Protein AF-A0A1J3FHR0-F1 (afdb_monomer)

Mean predicted aligned error: 9.52 Å

Structure (mmCIF, N/CA/C/O backbone):
data_AF-A0A1J3FHR0-F1
#
_entry.id   AF-A0A1J3FHR0-F1
#
loop_
_atom_site.group_PDB
_atom_site.id
_atom_site.type_symbol
_atom_site.label_atom_id
_atom_site.label_alt_id
_atom_site.label_comp_id
_atom_site.label_asym_id
_atom_site.label_entity_id
_atom_site.label_seq_id
_atom_site.pdbx_PDB_ins_code
_atom_site.Cartn_x
_atom_site.Cartn_y
_atom_site.Cartn_z
_atom_site.occupancy
_atom_site.B_iso_or_equiv
_atom_site.auth_seq_id
_atom_site.auth_comp_id
_atom_site.auth_asym_id
_ato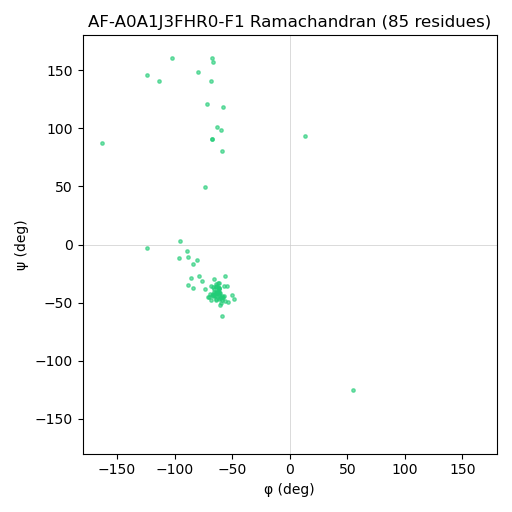m_site.auth_atom_id
_atom_site.pdbx_PDB_model_num
ATOM 1 N N . ARG A 1 1 ? 7.036 -12.712 -28.097 1.00 71.06 1 ARG A N 1
ATOM 2 C CA . ARG A 1 1 ? 5.898 -11.958 -28.687 1.00 71.06 1 ARG A CA 1
ATOM 3 C C . ARG A 1 1 ? 5.053 -11.262 -27.617 1.00 71.06 1 ARG A C 1
ATOM 5 O O . ARG A 1 1 ? 4.988 -10.045 -27.664 1.00 71.06 1 ARG A O 1
ATOM 12 N N . CYS A 1 2 ? 4.487 -11.975 -26.633 1.00 91.88 2 CYS A N 1
ATOM 13 C CA . CYS A 1 2 ? 3.674 -11.356 -25.570 1.00 91.88 2 CYS A CA 1
ATOM 14 C C . CYS A 1 2 ? 4.459 -10.349 -24.715 1.00 91.88 2 CYS A C 1
ATOM 16 O O . CYS A 1 2 ? 3.981 -9.244 -24.498 1.00 91.88 2 CYS A O 1
ATOM 18 N N . ASN A 1 3 ? 5.692 -10.691 -24.323 1.00 92.88 3 ASN A N 1
ATOM 19 C CA . ASN A 1 3 ? 6.544 -9.818 -23.509 1.00 92.88 3 ASN A CA 1
ATOM 20 C C . ASN A 1 3 ? 6.720 -8.411 -24.114 1.00 92.88 3 ASN A C 1
ATOM 22 O O . ASN A 1 3 ? 6.465 -7.409 -23.458 1.00 92.88 3 ASN A O 1
ATOM 26 N N . SER A 1 4 ? 7.068 -8.326 -25.402 1.00 92.12 4 SER A N 1
ATOM 27 C CA . SER A 1 4 ? 7.242 -7.047 -26.101 1.00 92.12 4 SER A CA 1
ATOM 28 C C . SER A 1 4 ? 5.957 -6.213 -26.133 1.00 92.12 4 SER A C 1
ATOM 30 O O . SER A 1 4 ? 6.022 -4.999 -25.985 1.00 92.12 4 SER A O 1
ATOM 32 N N . MET A 1 5 ? 4.796 -6.859 -26.281 1.00 94.88 5 MET A N 1
ATOM 33 C CA . MET A 1 5 ? 3.492 -6.189 -26.281 1.00 94.88 5 MET A CA 1
ATOM 34 C C . MET A 1 5 ? 3.141 -5.631 -24.896 1.00 94.88 5 MET A C 1
ATOM 36 O O . MET A 1 5 ? 2.807 -4.455 -24.779 1.00 94.88 5 MET A O 1
ATOM 40 N N . VAL A 1 6 ? 3.291 -6.441 -23.843 1.00 95.06 6 VAL A N 1
ATOM 41 C CA . VAL A 1 6 ? 3.038 -6.019 -22.454 1.00 95.06 6 VAL A CA 1
ATOM 42 C C . VAL A 1 6 ? 4.005 -4.911 -22.040 1.00 95.06 6 VAL A C 1
ATOM 44 O O . VAL A 1 6 ? 3.590 -3.920 -21.445 1.00 95.06 6 VAL A O 1
ATOM 47 N N . LYS A 1 7 ? 5.280 -5.016 -22.428 1.00 94.44 7 LYS A N 1
ATOM 48 C CA . LYS A 1 7 ? 6.272 -3.958 -22.222 1.00 94.44 7 LYS A CA 1
ATOM 49 C C . LYS A 1 7 ? 5.844 -2.651 -22.887 1.00 94.44 7 LYS A C 1
ATOM 51 O O . LYS A 1 7 ? 5.924 -1.602 -22.256 1.00 94.44 7 LYS A O 1
ATOM 56 N N . SER A 1 8 ? 5.367 -2.691 -24.133 1.00 93.94 8 SER A N 1
ATOM 57 C CA . SER A 1 8 ? 4.842 -1.496 -24.799 1.00 93.94 8 SER A CA 1
ATOM 58 C C . SER A 1 8 ? 3.649 -0.902 -24.052 1.00 93.94 8 SER A C 1
ATOM 60 O O . SER A 1 8 ? 3.600 0.315 -23.906 1.00 93.94 8 SER A O 1
ATOM 62 N N . TRP A 1 9 ? 2.718 -1.709 -23.542 1.00 95.69 9 TRP A N 1
ATOM 63 C CA . TRP A 1 9 ? 1.612 -1.193 -22.728 1.00 95.69 9 TRP A CA 1
ATOM 64 C C . TRP A 1 9 ? 2.117 -0.500 -21.463 1.00 95.69 9 TRP A C 1
ATOM 66 O O . TRP A 1 9 ? 1.820 0.673 -21.267 1.00 95.69 9 TRP A O 1
ATOM 76 N N . LEU A 1 10 ? 2.973 -1.163 -20.681 1.00 94.81 10 LEU A N 1
ATOM 77 C CA . LEU A 1 10 ? 3.550 -0.597 -19.457 1.00 94.81 10 LEU A CA 1
ATOM 78 C C . LEU A 1 10 ? 4.292 0.720 -19.720 1.00 94.81 10 LEU A C 1
ATOM 80 O O . LEU A 1 10 ? 4.099 1.693 -18.998 1.00 94.81 10 LEU A O 1
ATOM 84 N N . LEU A 1 11 ? 5.093 0.782 -20.786 1.00 94.44 11 LEU A N 1
ATOM 85 C CA . LEU A 1 11 ? 5.815 1.995 -21.170 1.00 94.44 11 LEU A CA 1
ATOM 86 C C . LEU A 1 11 ? 4.879 3.149 -21.557 1.00 94.44 11 LEU A C 1
ATOM 88 O O . LEU A 1 11 ? 5.187 4.300 -21.261 1.00 94.44 11 LEU A O 1
ATOM 92 N N . ASN A 1 12 ? 3.748 2.861 -22.202 1.00 95.06 12 ASN A N 1
ATOM 93 C CA . ASN A 1 12 ? 2.787 3.888 -22.614 1.00 95.06 12 ASN A CA 1
ATOM 94 C C . ASN A 1 12 ? 1.798 4.283 -21.505 1.00 95.06 12 ASN A C 1
ATOM 96 O O . ASN A 1 12 ? 1.161 5.328 -21.610 1.00 95.06 12 ASN A O 1
ATOM 100 N N . SER A 1 13 ? 1.666 3.480 -20.449 1.00 94.62 13 SER A N 1
ATOM 101 C CA . SER A 1 13 ? 0.754 3.742 -19.330 1.00 94.62 13 SER A CA 1
ATOM 102 C C . SER A 1 13 ? 1.359 4.597 -18.213 1.00 94.62 13 SER A C 1
ATOM 104 O O . SER A 1 13 ? 0.629 5.040 -17.330 1.00 94.62 13 SER A O 1
ATOM 106 N N . VAL A 1 14 ? 2.674 4.837 -18.220 1.00 93.69 14 VAL A N 1
ATOM 107 C CA . VAL A 1 14 ? 3.366 5.590 -17.162 1.00 93.69 14 VAL A CA 1
ATOM 108 C C . VAL A 1 14 ? 3.698 7.026 -17.572 1.00 93.69 14 VAL A C 1
ATOM 110 O O . VAL A 1 14 ? 3.781 7.375 -18.749 1.00 93.69 14 VAL A O 1
ATOM 113 N N . SER A 1 15 ? 3.947 7.887 -16.582 1.00 95.00 15 SER A N 1
ATOM 114 C CA . SER A 1 15 ? 4.401 9.257 -16.830 1.00 95.00 15 SER A CA 1
ATOM 115 C C . SER A 1 15 ? 5.808 9.288 -17.446 1.00 95.00 15 SER A C 1
ATOM 117 O O . SER A 1 15 ? 6.621 8.382 -17.251 1.00 95.00 15 SER A O 1
ATOM 119 N N . LYS A 1 16 ? 6.155 10.384 -18.136 1.00 93.25 16 LYS A N 1
ATOM 120 C CA . LYS A 1 16 ? 7.482 10.560 -18.767 1.00 93.25 16 LYS A CA 1
ATOM 121 C C . LYS A 1 16 ? 8.656 10.427 -17.789 1.00 93.25 16 LYS A C 1
ATOM 123 O O . LYS A 1 16 ? 9.759 10.087 -18.213 1.00 93.25 16 LYS A O 1
ATOM 128 N N . GLN A 1 17 ? 8.439 10.730 -16.508 1.00 90.50 17 GLN A N 1
ATOM 129 C CA . GLN A 1 17 ? 9.470 10.603 -15.478 1.00 90.50 17 GLN A CA 1
ATOM 130 C C . GLN A 1 17 ? 9.775 9.127 -15.185 1.00 90.50 17 GLN A C 1
ATOM 132 O O . GLN A 1 17 ? 10.939 8.738 -15.181 1.00 90.50 17 GLN A O 1
ATOM 137 N N . ILE A 1 18 ? 8.733 8.304 -15.041 1.00 92.44 18 ILE A N 1
ATOM 138 C CA . ILE A 1 18 ? 8.837 6.864 -14.768 1.00 92.44 18 ILE A CA 1
ATOM 139 C C . ILE A 1 18 ? 9.284 6.10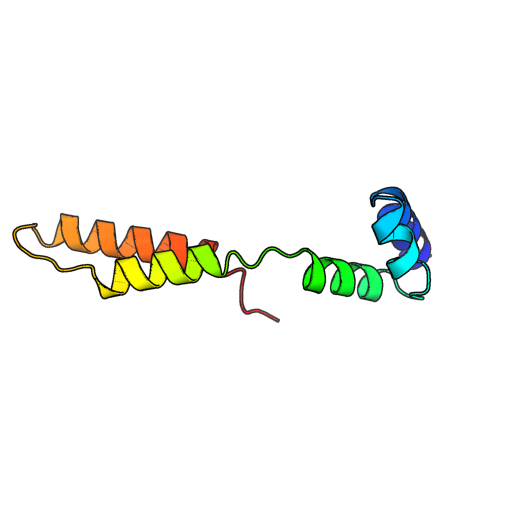4 -16.023 1.00 92.44 18 ILE A C 1
ATOM 141 O O . ILE A 1 18 ? 10.130 5.220 -15.948 1.00 92.44 18 ILE A O 1
ATOM 145 N N . TYR A 1 19 ? 8.802 6.501 -17.205 1.00 94.62 19 TYR A N 1
ATOM 146 C CA . TYR A 1 19 ? 9.190 5.910 -18.490 1.00 94.62 19 TYR A CA 1
ATOM 147 C C . TYR A 1 19 ? 10.711 5.775 -18.640 1.00 94.62 19 TYR A C 1
ATOM 149 O O . TYR A 1 19 ? 11.220 4.718 -19.010 1.00 94.62 19 TYR A O 1
ATOM 157 N N . LYS A 1 20 ? 11.457 6.840 -18.314 1.00 92.38 20 LYS A N 1
ATOM 158 C CA . LYS A 1 20 ? 12.920 6.860 -18.450 1.00 92.38 20 LYS A CA 1
ATOM 159 C C . LYS A 1 20 ? 13.613 5.845 -17.542 1.00 92.38 20 LYS A C 1
ATOM 161 O O . LYS A 1 20 ? 14.645 5.313 -17.947 1.00 92.38 20 LYS A O 1
ATOM 166 N N . SER A 1 21 ? 13.076 5.578 -16.348 1.00 92.38 21 SER A N 1
ATOM 167 C CA . SER A 1 21 ? 13.672 4.610 -15.424 1.00 92.38 21 SER A CA 1
ATOM 168 C C . SER A 1 21 ? 13.403 3.168 -15.841 1.00 92.38 21 SER A C 1
ATOM 170 O O . SER A 1 21 ? 14.262 2.321 -15.619 1.00 92.38 21 SER A O 1
ATOM 172 N N . ILE A 1 22 ? 12.260 2.895 -16.482 1.00 92.94 22 ILE A N 1
ATOM 173 C CA . ILE A 1 22 ? 11.859 1.528 -16.850 1.00 92.94 22 ILE A CA 1
ATOM 174 C C . ILE A 1 22 ? 12.210 1.128 -18.299 1.00 92.94 22 ILE A C 1
ATOM 176 O O . ILE A 1 22 ? 12.154 -0.045 -18.657 1.00 92.94 22 ILE A O 1
ATOM 180 N N . LEU A 1 23 ? 12.605 2.083 -19.151 1.00 92.00 23 LEU A N 1
ATOM 181 C CA . LEU A 1 23 ? 12.890 1.853 -20.577 1.00 92.00 23 LEU A CA 1
ATOM 182 C C . LEU A 1 23 ? 13.969 0.785 -20.831 1.00 92.00 23 LEU A C 1
ATOM 184 O O . LEU A 1 23 ? 13.899 0.052 -21.822 1.00 92.00 23 LEU A O 1
ATOM 188 N N . ARG A 1 24 ? 14.977 0.721 -19.951 1.00 87.94 24 ARG A N 1
ATOM 189 C CA . ARG A 1 24 ? 16.171 -0.126 -20.106 1.00 87.94 24 ARG A CA 1
ATOM 190 C C . ARG A 1 24 ? 15.964 -1.591 -19.721 1.00 87.94 24 ARG A C 1
ATOM 192 O O . ARG A 1 24 ? 16.815 -2.403 -20.065 1.00 87.94 24 ARG A O 1
ATOM 199 N N . PHE A 1 25 ? 14.872 -1.934 -19.042 1.00 91.94 25 PHE A N 1
ATOM 200 C CA . PHE A 1 25 ? 14.585 -3.326 -18.690 1.00 91.94 25 PHE A CA 1
ATOM 201 C C . PHE A 1 25 ? 14.257 -4.138 -19.934 1.00 91.94 25 PHE A C 1
ATOM 203 O O . PHE A 1 25 ? 13.581 -3.645 -20.837 1.00 91.94 25 PHE A O 1
ATOM 210 N N . ASN A 1 26 ? 14.721 -5.381 -20.001 1.00 89.12 26 ASN A N 1
ATOM 211 C CA . ASN A 1 26 ? 14.494 -6.230 -21.169 1.00 89.12 26 ASN A CA 1
ATOM 212 C C . ASN A 1 26 ? 13.156 -6.962 -21.080 1.00 89.12 26 ASN A C 1
ATOM 214 O O . ASN A 1 26 ? 12.523 -7.201 -22.113 1.00 89.12 26 ASN A O 1
ATOM 218 N N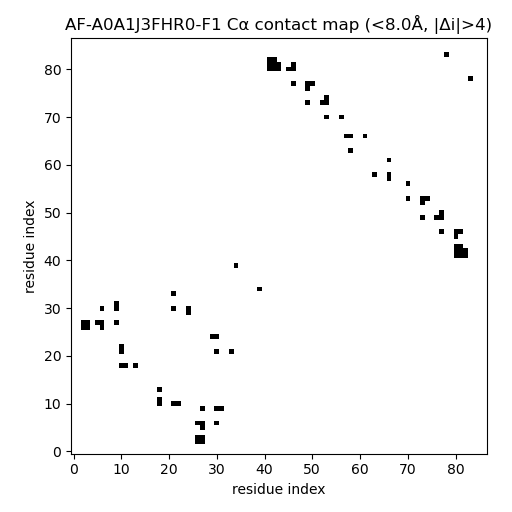 . ASP A 1 27 ? 12.700 -7.243 -19.861 1.00 93.50 27 ASP A N 1
ATOM 219 C CA . ASP A 1 27 ? 11.491 -8.008 -19.615 1.00 93.50 27 ASP A CA 1
ATOM 220 C C . ASP A 1 27 ? 10.375 -7.181 -18.959 1.00 93.50 27 ASP A C 1
ATOM 222 O O . ASP A 1 27 ? 10.607 -6.341 -18.088 1.00 93.50 27 ASP A O 1
ATOM 226 N N . ALA A 1 28 ? 9.133 -7.408 -19.389 1.00 93.88 28 ALA A N 1
ATOM 227 C CA . ALA A 1 28 ? 7.960 -6.747 -18.833 1.00 93.88 28 ALA A CA 1
ATOM 228 C C . ALA A 1 28 ? 7.719 -7.142 -17.370 1.00 93.88 28 ALA A C 1
ATOM 230 O O . ALA A 1 28 ? 7.203 -6.328 -16.608 1.00 93.88 28 ALA A O 1
ATOM 231 N N . SER A 1 29 ? 8.110 -8.354 -16.958 1.00 94.06 29 SER A N 1
ATOM 232 C CA . SER A 1 29 ? 8.008 -8.775 -15.559 1.00 94.06 29 SER A CA 1
ATOM 233 C C . SER A 1 29 ? 8.974 -8.006 -14.660 1.00 94.06 29 SER A C 1
ATOM 235 O O . SER A 1 29 ? 8.608 -7.663 -13.540 1.00 94.06 29 SER A O 1
ATOM 237 N N . GLU A 1 30 ? 10.170 -7.666 -15.149 1.00 94.38 30 GLU A N 1
ATOM 238 C CA . GLU A 1 30 ? 11.120 -6.826 -14.414 1.00 94.38 30 GLU A CA 1
ATOM 239 C C . GLU A 1 30 ? 10.584 -5.402 -14.255 1.00 94.38 30 GLU A C 1
ATOM 241 O O . GLU A 1 30 ? 10.635 -4.848 -13.160 1.00 94.38 30 GLU A O 1
ATOM 246 N N . ILE A 1 31 ? 9.997 -4.840 -15.320 1.00 94.50 31 ILE A N 1
ATOM 247 C CA . ILE A 1 31 ? 9.322 -3.535 -15.268 1.00 94.50 31 ILE A CA 1
ATOM 248 C C . ILE A 1 31 ? 8.192 -3.563 -14.241 1.00 94.50 31 ILE A C 1
ATOM 250 O O . ILE A 1 31 ? 8.090 -2.662 -13.414 1.00 94.50 31 ILE A O 1
ATOM 254 N N . TRP A 1 32 ? 7.345 -4.593 -14.285 1.00 92.25 32 TRP A N 1
ATOM 255 C CA . TRP A 1 32 ? 6.230 -4.735 -13.356 1.00 92.25 32 TRP A CA 1
ATOM 256 C C . TRP A 1 32 ? 6.707 -4.833 -11.906 1.00 92.25 32 TRP A C 1
ATOM 258 O O . TRP A 1 32 ? 6.187 -4.121 -11.055 1.00 92.25 32 TRP A O 1
ATOM 268 N N . LYS A 1 33 ? 7.732 -5.646 -11.629 1.00 89.94 33 LYS A N 1
ATOM 269 C CA . LYS A 1 33 ? 8.324 -5.774 -10.290 1.00 89.94 33 LYS A CA 1
ATOM 270 C C . LYS A 1 33 ? 8.932 -4.465 -9.796 1.00 89.94 33 LYS A C 1
ATOM 272 O O . LYS A 1 33 ? 8.737 -4.123 -8.641 1.00 89.94 33 LYS A O 1
ATOM 277 N N . ASP A 1 34 ? 9.636 -3.720 -10.647 1.00 90.38 34 ASP A N 1
ATOM 278 C CA . ASP A 1 34 ? 10.210 -2.420 -10.274 1.00 90.38 34 ASP A CA 1
ATOM 279 C C . ASP A 1 34 ? 9.118 -1.390 -9.945 1.00 90.38 34 ASP A C 1
ATOM 281 O O . ASP A 1 34 ? 9.197 -0.699 -8.929 1.00 90.38 34 ASP A O 1
ATOM 285 N N . LEU A 1 35 ? 8.068 -1.324 -10.771 1.00 89.62 35 LEU A N 1
ATOM 286 C CA . LEU A 1 35 ? 6.913 -0.459 -10.526 1.00 89.62 35 LEU A CA 1
ATOM 287 C C . LEU A 1 35 ? 6.173 -0.854 -9.250 1.00 89.62 35 LEU A C 1
ATOM 289 O O . LEU A 1 35 ? 5.804 0.029 -8.477 1.00 89.62 35 LEU A O 1
ATOM 293 N N . LEU A 1 36 ? 6.001 -2.157 -9.021 1.00 85.06 36 LEU A N 1
ATOM 294 C CA . LEU A 1 36 ? 5.449 -2.692 -7.788 1.00 85.06 36 LEU A CA 1
ATOM 295 C C . LEU A 1 36 ? 6.333 -2.245 -6.619 1.00 85.06 36 LEU A C 1
ATOM 297 O O . LEU A 1 36 ? 5.902 -1.434 -5.830 1.00 85.06 36 LEU A O 1
ATOM 301 N N . THR A 1 37 ? 7.610 -2.594 -6.548 1.00 82.31 37 THR A N 1
ATOM 302 C CA . THR A 1 37 ? 8.467 -2.209 -5.410 1.00 82.31 37 THR A CA 1
ATOM 303 C C . THR A 1 37 ? 8.498 -0.699 -5.118 1.00 82.31 37 THR A C 1
ATOM 305 O O . THR A 1 37 ? 8.579 -0.303 -3.958 1.00 82.31 37 THR A O 1
ATOM 308 N N . ARG A 1 38 ? 8.441 0.165 -6.142 1.00 84.44 38 ARG A N 1
ATOM 309 C CA . ARG A 1 38 ? 8.533 1.629 -5.969 1.00 84.44 38 ARG A CA 1
ATOM 310 C C . ARG A 1 38 ? 7.215 2.312 -5.627 1.00 84.44 38 ARG A C 1
ATOM 312 O O . ARG A 1 38 ? 7.225 3.319 -4.924 1.00 84.44 38 ARG A O 1
ATOM 319 N N . PHE A 1 39 ? 6.117 1.840 -6.210 1.00 79.62 39 PHE A N 1
ATOM 320 C CA . PHE A 1 39 ? 4.819 2.522 -6.181 1.00 79.62 39 PHE A CA 1
ATOM 321 C C . PHE A 1 39 ? 3.700 1.656 -5.616 1.00 79.62 39 PHE A C 1
ATOM 323 O O . PHE A 1 39 ? 2.579 2.138 -5.465 1.00 79.62 39 PHE A O 1
ATOM 330 N N . HIS A 1 40 ? 3.986 0.400 -5.286 1.00 73.81 40 HIS A N 1
ATOM 331 C CA . HIS A 1 40 ? 3.157 -0.375 -4.388 1.00 73.81 40 HIS A CA 1
ATOM 332 C C . HIS A 1 40 ? 3.211 0.326 -3.045 1.00 73.81 40 HIS A C 1
ATOM 334 O O . HIS A 1 40 ? 4.192 0.264 -2.303 1.00 73.81 40 HIS A O 1
ATOM 340 N N . ILE A 1 41 ? 2.147 1.068 -2.781 1.00 61.09 41 ILE A N 1
ATOM 341 C CA . ILE A 1 41 ? 1.891 1.643 -1.481 1.00 61.09 41 ILE A CA 1
ATOM 342 C C . ILE A 1 41 ? 1.611 0.446 -0.575 1.00 61.09 41 ILE A C 1
ATOM 344 O O . ILE A 1 41 ? 0.468 0.025 -0.432 1.00 61.09 41 ILE A O 1
ATOM 348 N N . THR A 1 42 ? 2.650 -0.104 0.056 1.00 62.38 42 THR A N 1
ATOM 349 C CA . THR A 1 42 ? 2.429 -0.674 1.378 1.00 62.38 42 THR A CA 1
ATOM 350 C C . THR A 1 42 ? 1.883 0.487 2.185 1.00 62.38 42 THR A C 1
ATOM 352 O O . THR A 1 42 ? 2.530 1.533 2.314 1.00 62.38 42 THR A O 1
ATOM 355 N N . ASN A 1 43 ? 0.655 0.372 2.682 1.00 72.12 43 ASN A N 1
ATOM 356 C CA . ASN A 1 43 ? 0.107 1.395 3.556 1.00 72.12 43 ASN A CA 1
ATOM 357 C C . ASN A 1 43 ? 0.789 1.284 4.928 1.00 72.12 43 ASN A C 1
ATOM 359 O O . ASN A 1 43 ? 0.118 1.259 5.944 1.00 72.12 43 ASN A O 1
ATOM 363 N N . LEU A 1 44 ? 2.123 1.224 4.979 1.00 74.69 44 LEU A N 1
ATOM 364 C CA . LEU A 1 44 ? 2.934 1.018 6.173 1.00 74.69 44 LEU A CA 1
ATOM 365 C C . LEU A 1 44 ? 2.533 1.974 7.307 1.00 74.69 44 LEU A C 1
ATOM 367 O O . LEU A 1 44 ? 2.344 1.506 8.429 1.00 74.69 44 LEU A O 1
ATOM 371 N N . PRO A 1 45 ? 2.292 3.281 7.048 1.00 80.88 45 PRO A N 1
ATOM 372 C CA . PRO A 1 45 ? 1.758 4.178 8.070 1.00 80.88 45 PRO A CA 1
ATOM 373 C C . PRO A 1 45 ? 0.367 3.765 8.579 1.00 80.88 45 PRO A C 1
ATOM 375 O O . PRO A 1 45 ? 0.094 3.873 9.773 1.00 80.88 45 PRO A O 1
ATOM 378 N N . ARG A 1 46 ? -0.512 3.266 7.700 1.00 84.44 46 ARG A N 1
ATOM 379 C CA . ARG A 1 46 ? -1.845 2.760 8.061 1.00 84.44 46 ARG A CA 1
ATOM 380 C C . ARG A 1 46 ? -1.755 1.441 8.821 1.00 84.44 46 ARG A C 1
ATOM 382 O O . ARG A 1 46 ? -2.421 1.321 9.839 1.00 84.44 46 ARG A O 1
ATOM 389 N N . SER A 1 47 ? -0.935 0.489 8.381 1.00 86.88 47 SER A N 1
ATOM 390 C CA . SER A 1 47 ? -0.718 -0.792 9.061 1.00 86.88 47 SER A CA 1
ATOM 391 C C . SER A 1 47 ? -0.135 -0.570 10.455 1.00 86.88 47 SER A C 1
ATOM 393 O O . SER A 1 47 ? -0.604 -1.160 11.427 1.00 86.88 47 SER A O 1
ATOM 395 N N . TYR A 1 48 ? 0.808 0.367 10.592 1.00 87.12 48 TYR A N 1
ATOM 396 C CA . TYR A 1 48 ? 1.317 0.801 11.892 1.00 87.12 48 TYR A CA 1
ATOM 397 C C . TYR A 1 48 ? 0.214 1.421 12.766 1.00 87.12 48 TYR A C 1
ATOM 399 O O . TYR A 1 48 ? 0.055 1.048 13.928 1.00 87.12 48 TYR A O 1
ATOM 407 N N . GLN A 1 49 ? -0.602 2.321 12.208 1.00 90.75 49 GLN A N 1
ATOM 408 C CA . GLN A 1 49 ? -1.726 2.935 12.922 1.00 90.75 49 GLN A CA 1
ATOM 409 C C . GLN A 1 49 ? -2.775 1.901 13.370 1.00 90.75 49 GLN A C 1
ATOM 411 O O . GLN A 1 49 ? -3.311 2.001 14.473 1.00 90.75 49 GLN A O 1
ATOM 416 N N . LEU A 1 50 ? -3.098 0.925 12.521 1.00 93.50 50 LEU A N 1
ATOM 417 C CA . LEU A 1 50 ? -4.029 -0.164 12.823 1.00 93.50 50 LEU A CA 1
ATOM 418 C C . LEU A 1 50 ? -3.463 -1.080 13.908 1.00 93.50 50 LEU A C 1
ATOM 420 O O . LEU A 1 50 ? -4.152 -1.362 14.886 1.00 93.50 50 LEU A O 1
ATOM 424 N N . SER A 1 51 ? -2.180 -1.431 13.810 1.00 93.56 51 SER A N 1
ATOM 425 C CA . SER A 1 51 ? -1.468 -2.182 14.847 1.00 93.56 51 SER A CA 1
ATOM 426 C C . SER A 1 51 ? -1.549 -1.460 16.191 1.00 93.56 51 SER A C 1
ATOM 428 O O . SER A 1 51 ? -1.941 -2.051 17.193 1.00 93.56 51 SER A O 1
ATOM 430 N N . GLN A 1 52 ? -1.264 -0.157 16.227 1.00 95.88 52 GLN A N 1
ATOM 431 C CA . GLN A 1 52 ? -1.348 0.641 17.450 1.00 95.88 52 GLN A CA 1
ATOM 432 C C . GLN A 1 52 ? -2.777 0.689 18.026 1.00 95.88 52 GLN A C 1
ATOM 434 O O . GLN A 1 52 ? -2.956 0.655 19.246 1.00 95.88 52 GLN A O 1
ATOM 439 N N . GL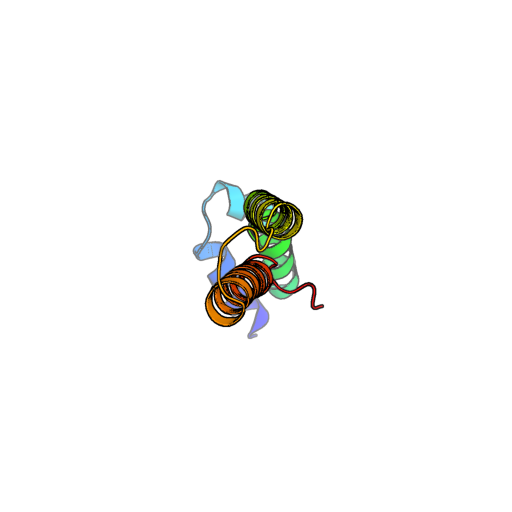N A 1 53 ? -3.806 0.738 17.176 1.00 96.31 53 GLN A N 1
ATOM 440 C CA . GLN A 1 53 ? -5.201 0.671 17.624 1.00 96.31 53 GLN A CA 1
ATOM 441 C C . GLN A 1 53 ? -5.535 -0.683 18.250 1.00 96.31 53 GLN A C 1
ATOM 443 O O . GLN A 1 53 ? -6.189 -0.709 19.286 1.00 96.31 53 GLN A O 1
ATOM 448 N N . ILE A 1 54 ? -5.049 -1.786 17.675 1.00 96.25 54 ILE A N 1
ATOM 449 C CA . ILE A 1 54 ? -5.217 -3.132 18.242 1.00 96.25 54 ILE A CA 1
ATOM 450 C C . ILE A 1 54 ? -4.500 -3.234 19.594 1.00 96.25 54 ILE A C 1
ATOM 452 O O . ILE A 1 54 ? -5.110 -3.650 20.573 1.00 96.25 54 ILE A O 1
ATOM 456 N N . TRP A 1 55 ? -3.241 -2.790 19.679 1.00 96.12 55 TRP A N 1
ATOM 457 C CA . TRP A 1 55 ? -2.451 -2.818 20.919 1.00 96.12 55 TRP A CA 1
ATOM 458 C C . TRP A 1 55 ? -3.052 -1.978 22.048 1.00 96.12 55 TRP A C 1
ATOM 460 O O . TRP A 1 55 ? -2.913 -2.325 23.218 1.00 96.12 55 TRP A O 1
ATOM 470 N N . SER A 1 56 ? -3.704 -0.866 21.708 1.00 96.62 56 SER A N 1
ATOM 471 C CA . SER A 1 56 ? -4.361 0.010 22.684 1.00 96.62 56 SER A CA 1
ATOM 472 C C . SER A 1 56 ? -5.817 -0.370 22.970 1.00 96.62 56 SER A C 1
ATOM 474 O O . SER A 1 56 ? -6.431 0.221 23.862 1.00 96.62 56 SER A O 1
ATOM 476 N N . LEU A 1 57 ? -6.385 -1.348 22.254 1.00 96.19 57 LEU A N 1
ATOM 477 C CA . LEU A 1 57 ? -7.763 -1.776 22.455 1.00 96.19 57 LEU A CA 1
ATOM 478 C C . LEU A 1 57 ? -7.890 -2.548 23.773 1.00 96.19 57 LEU A C 1
ATOM 480 O O . LEU A 1 57 ? -7.288 -3.599 23.971 1.00 96.19 57 LEU A O 1
ATOM 484 N N . GLN A 1 58 ? -8.734 -2.040 24.667 1.00 95.31 58 GLN A N 1
ATOM 485 C CA . GLN A 1 58 ? -9.100 -2.697 25.919 1.00 95.31 58 GLN A CA 1
ATOM 486 C C . GLN A 1 58 ? -10.618 -2.857 25.986 1.00 95.31 58 GLN A C 1
ATOM 488 O O . GLN A 1 58 ? -11.357 -1.989 25.520 1.00 95.31 58 GLN A O 1
ATOM 493 N N . GLN A 1 59 ? -11.089 -3.951 26.587 1.00 93.38 59 GLN A N 1
ATOM 494 C CA . GLN A 1 59 ? -12.524 -4.213 26.732 1.00 93.38 59 GLN A CA 1
ATOM 495 C C . GLN A 1 59 ? -13.229 -3.139 27.579 1.00 93.38 59 GLN A C 1
ATOM 497 O O . GLN A 1 59 ? -14.331 -2.701 27.244 1.00 93.38 59 GLN A O 1
ATOM 502 N N . GLY A 1 60 ? -12.593 -2.675 28.658 1.00 93.44 60 GLY A N 1
ATOM 503 C CA . GLY A 1 60 ? -13.163 -1.660 29.543 1.00 93.44 60 GLY A CA 1
ATOM 504 C C . GLY A 1 60 ? -14.543 -2.068 30.068 1.00 93.44 60 GLY A C 1
ATOM 505 O O . GLY A 1 60 ? -14.700 -3.140 30.644 1.0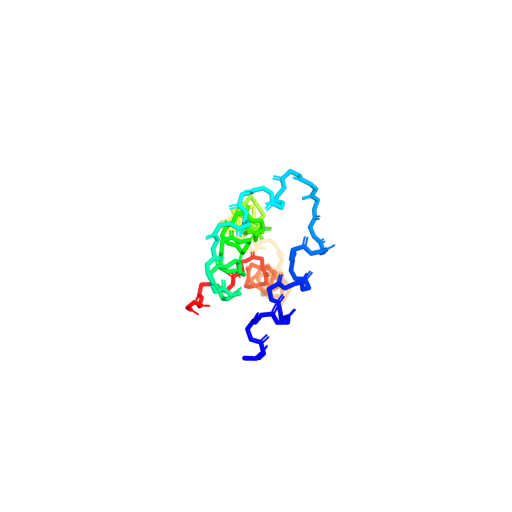0 93.44 60 GLY A O 1
ATOM 506 N N . SER A 1 61 ? -15.540 -1.208 29.853 1.00 93.44 61 SER A N 1
ATOM 507 C CA . SER A 1 61 ? -16.941 -1.425 30.237 1.00 93.44 61 SER A CA 1
ATOM 508 C C . SER A 1 61 ? -17.822 -2.003 29.120 1.00 93.44 61 SER A C 1
ATOM 510 O O . SER A 1 61 ? -19.030 -2.133 29.315 1.00 93.44 61 SER A O 1
ATOM 512 N N . THR A 1 62 ? -17.259 -2.320 27.947 1.00 93.19 62 THR A N 1
ATOM 513 C CA . THR A 1 62 ? -18.032 -2.898 26.835 1.00 93.19 62 THR A CA 1
ATOM 514 C C . THR A 1 62 ? -18.274 -4.393 27.025 1.00 93.19 62 THR A C 1
ATOM 516 O O . THR A 1 62 ? -17.465 -5.109 27.626 1.00 93.19 62 THR A O 1
ATOM 519 N N . ASP A 1 63 ? -19.410 -4.877 26.519 1.00 96.25 63 ASP A N 1
ATOM 520 C CA . ASP A 1 63 ? -19.703 -6.304 26.511 1.00 96.25 63 ASP A CA 1
ATOM 521 C C . ASP A 1 63 ? -18.763 -7.058 25.556 1.00 96.25 63 ASP A C 1
ATOM 523 O O . ASP A 1 63 ? -18.140 -6.490 24.652 1.00 96.25 63 ASP A O 1
ATOM 527 N N . LEU A 1 64 ? -18.674 -8.369 25.768 1.00 95.81 64 LEU A N 1
ATOM 528 C CA . LEU A 1 64 ? -17.736 -9.222 25.053 1.00 95.81 64 LEU A CA 1
ATOM 529 C C . LEU A 1 64 ? -17.984 -9.243 23.538 1.00 95.81 64 LEU A C 1
ATOM 531 O O . LEU A 1 64 ? -17.021 -9.255 22.771 1.00 95.81 64 LEU A O 1
ATOM 535 N N . ALA A 1 65 ? -19.247 -9.241 23.099 1.00 96.69 65 ALA A N 1
ATOM 536 C CA . ALA A 1 65 ? -19.578 -9.322 21.681 1.00 96.69 65 ALA A CA 1
ATOM 537 C C . ALA A 1 65 ? -19.177 -8.031 20.958 1.00 96.69 65 ALA A C 1
ATOM 539 O O . ALA A 1 65 ? -18.560 -8.086 19.891 1.00 96.69 65 ALA A O 1
ATOM 540 N N . THR A 1 66 ? -19.446 -6.876 21.567 1.00 96.00 66 THR A N 1
ATOM 541 C CA . THR A 1 66 ? -19.048 -5.570 21.025 1.00 96.00 66 THR A CA 1
ATOM 542 C C . THR A 1 66 ? -17.527 -5.427 20.954 1.00 96.00 66 THR A C 1
ATOM 544 O O . THR A 1 66 ? -16.991 -5.040 19.912 1.00 96.00 66 THR A O 1
ATOM 547 N N . TYR A 1 67 ? -16.812 -5.784 22.027 1.00 97.31 67 TYR A N 1
ATOM 548 C CA . TYR A 1 67 ? -15.348 -5.745 22.046 1.00 97.31 67 TYR A CA 1
ATOM 549 C C . TYR A 1 67 ? -14.740 -6.651 20.971 1.00 97.31 67 TYR A C 1
ATOM 551 O O . TYR A 1 67 ? -13.901 -6.206 20.185 1.00 97.31 67 TYR A O 1
ATOM 559 N N . TYR A 1 68 ? -15.188 -7.908 20.906 1.00 96.50 68 TYR A N 1
ATOM 560 C CA . TYR A 1 68 ? -14.655 -8.878 19.956 1.00 96.50 68 TYR A CA 1
ATOM 561 C C . TYR A 1 68 ? -14.931 -8.471 18.507 1.00 96.50 68 TYR A C 1
ATOM 563 O O . TYR A 1 68 ? -14.040 -8.563 17.668 1.00 96.50 68 TYR A O 1
ATOM 571 N N . THR A 1 69 ? -16.129 -7.953 18.219 1.00 97.38 69 THR A N 1
ATOM 572 C CA . THR A 1 69 ? -16.469 -7.445 16.883 1.00 97.38 69 THR A CA 1
ATOM 573 C C . THR A 1 69 ? -15.513 -6.327 16.475 1.00 97.38 69 THR A C 1
ATOM 575 O O . THR A 1 69 ? -14.952 -6.368 15.385 1.00 97.38 69 THR A O 1
ATOM 578 N N . LYS A 1 70 ? -15.243 -5.371 17.375 1.00 96.31 70 LYS A N 1
ATOM 579 C CA . LYS A 1 70 ? -14.319 -4.262 17.109 1.00 96.31 70 LYS A CA 1
ATOM 580 C C . LYS A 1 70 ? -12.880 -4.734 16.895 1.00 96.31 70 LYS A C 1
ATOM 582 O O . LYS A 1 70 ? -12.210 -4.253 15.984 1.00 96.31 70 LYS A O 1
ATOM 587 N N . LEU A 1 71 ? -12.415 -5.684 17.706 1.00 96.69 71 LEU A N 1
ATOM 588 C CA . LEU A 1 71 ? -11.106 -6.311 17.527 1.00 96.69 71 LEU A CA 1
ATOM 589 C C . LEU A 1 71 ? -11.010 -7.015 16.167 1.00 96.69 71 LEU A C 1
ATOM 591 O O . LEU A 1 71 ? -10.018 -6.844 15.463 1.00 96.69 71 LEU A O 1
ATOM 595 N N . LYS A 1 72 ? -12.043 -7.775 15.785 1.00 96.31 72 LYS A N 1
ATOM 596 C CA . LYS A 1 72 ? -12.084 -8.508 14.517 1.00 96.31 72 LYS A CA 1
ATOM 597 C C . LYS A 1 72 ? -12.075 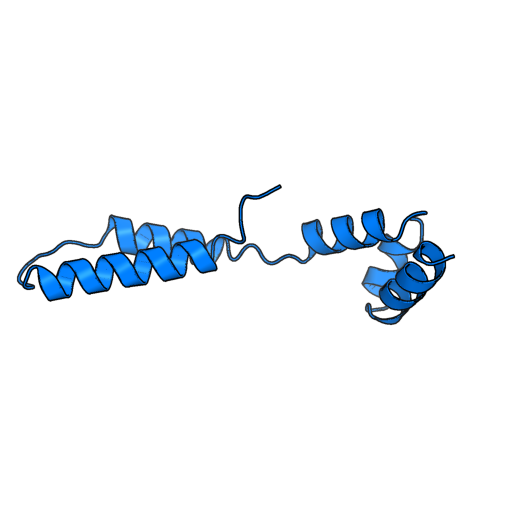-7.564 13.316 1.00 96.31 72 LYS A C 1
ATOM 599 O O . LYS A 1 72 ? -11.282 -7.774 12.409 1.00 96.31 72 LYS A O 1
ATOM 604 N N . THR A 1 73 ? -12.858 -6.486 13.350 1.00 96.44 73 THR A N 1
ATOM 605 C CA . THR A 1 73 ? -12.847 -5.460 12.296 1.00 96.44 73 THR A CA 1
ATOM 606 C C . THR A 1 73 ? -11.467 -4.825 12.122 1.00 96.44 73 THR A C 1
ATOM 608 O O . THR A 1 73 ? -11.001 -4.6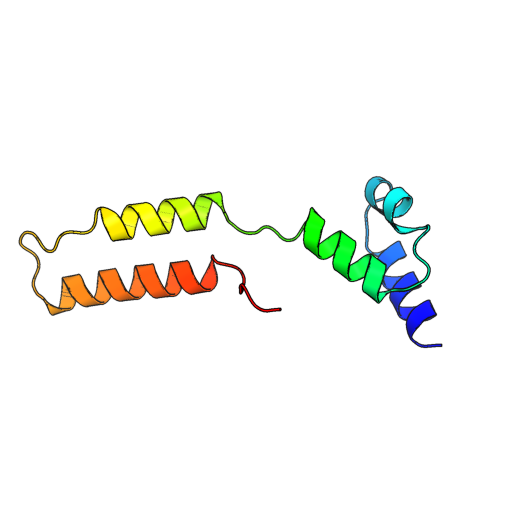97 10.996 1.00 96.44 73 THR A O 1
ATOM 611 N N . LEU A 1 74 ? -10.780 -4.472 13.217 1.00 95.69 74 LEU A N 1
ATOM 612 C CA . LEU A 1 74 ? -9.424 -3.913 13.137 1.00 95.69 74 LEU A CA 1
ATOM 613 C C . LEU A 1 74 ? -8.412 -4.909 12.557 1.00 95.69 74 LEU A C 1
ATOM 615 O O . LEU A 1 74 ? -7.523 -4.503 11.813 1.00 95.69 74 LEU A O 1
ATOM 619 N N . TRP A 1 75 ? -8.552 -6.196 12.880 1.00 94.44 75 TRP A N 1
ATOM 620 C CA . TRP A 1 75 ? -7.735 -7.260 12.295 1.00 94.44 75 TRP A CA 1
ATOM 621 C C . TRP A 1 75 ? -7.988 -7.436 10.798 1.00 94.44 75 TRP A C 1
ATOM 623 O O . TRP A 1 75 ? -7.027 -7.545 10.046 1.00 94.44 75 TRP A O 1
ATOM 633 N N . ASP A 1 76 ? -9.247 -7.416 10.360 1.00 92.38 76 ASP A N 1
ATOM 634 C CA . ASP A 1 76 ? -9.600 -7.538 8.940 1.00 92.38 76 ASP A CA 1
ATOM 635 C C . ASP A 1 76 ? -9.117 -6.311 8.137 1.00 92.38 76 ASP A C 1
ATOM 637 O O . ASP A 1 76 ? -8.645 -6.443 7.009 1.00 92.38 76 ASP A O 1
ATOM 641 N N . GLU A 1 77 ? -9.167 -5.109 8.727 1.00 90.12 77 GLU A N 1
ATOM 642 C CA . GLU A 1 77 ? -8.566 -3.908 8.132 1.00 90.12 77 GLU A CA 1
ATOM 643 C C . GLU A 1 77 ? -7.039 -3.994 8.053 1.00 90.12 77 GLU A C 1
ATOM 645 O O . GLU A 1 77 ? -6.455 -3.513 7.081 1.00 90.12 77 GLU A O 1
ATOM 650 N N . LEU A 1 78 ? -6.385 -4.567 9.069 1.00 89.50 78 LEU A N 1
ATOM 651 C CA . LEU A 1 78 ? -4.935 -4.741 9.080 1.00 89.50 78 LEU A CA 1
ATOM 652 C C . LEU A 1 78 ? -4.497 -5.755 8.022 1.00 89.50 78 LEU A C 1
ATOM 654 O O . LEU A 1 78 ? -3.566 -5.453 7.291 1.00 89.50 78 LEU A O 1
ATOM 658 N N . ASP A 1 79 ? -5.199 -6.881 7.889 1.00 85.81 79 ASP A N 1
ATOM 659 C CA . ASP A 1 79 ? -4.948 -7.911 6.867 1.00 85.81 79 ASP A CA 1
ATOM 660 C C . ASP A 1 79 ? -5.146 -7.373 5.437 1.00 85.81 79 ASP A C 1
ATOM 662 O O . ASP A 1 79 ? -4.435 -7.742 4.510 1.00 85.81 79 ASP A O 1
ATOM 666 N N . GLY A 1 80 ? -6.079 -6.432 5.247 1.00 79.75 80 GLY A N 1
ATOM 667 C CA . GLY A 1 80 ? -6.244 -5.736 3.968 1.00 79.75 80 GLY A CA 1
ATOM 668 C C . GLY A 1 80 ? -5.223 -4.617 3.711 1.00 79.75 80 GLY A C 1
ATOM 669 O O . GLY A 1 80 ? -4.962 -4.275 2.556 1.00 79.75 80 GLY A O 1
ATOM 670 N N . ALA A 1 81 ? -4.680 -3.997 4.765 1.00 73.69 81 ALA A N 1
ATOM 671 C CA . ALA A 1 81 ? -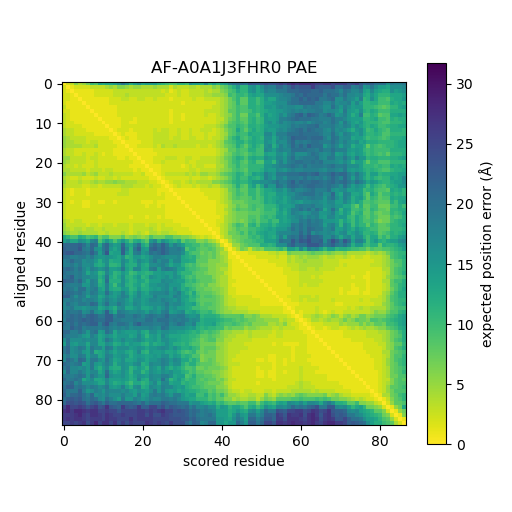3.728 -2.884 4.671 1.00 73.69 81 ALA A CA 1
ATOM 672 C C . ALA A 1 81 ? -2.273 -3.352 4.585 1.00 73.69 81 ALA A C 1
ATOM 674 O O . ALA A 1 81 ? -1.456 -2.715 3.908 1.00 73.69 81 ALA A O 1
ATOM 675 N N . ASP A 1 82 ? -1.959 -4.446 5.272 1.00 65.81 82 ASP A N 1
ATOM 676 C CA . ASP A 1 82 ? -0.767 -5.232 5.044 1.00 65.81 82 ASP A CA 1
ATOM 677 C C . ASP A 1 82 ? -0.947 -5.870 3.675 1.00 65.81 82 ASP A C 1
ATOM 679 O O . ASP A 1 82 ? -1.620 -6.88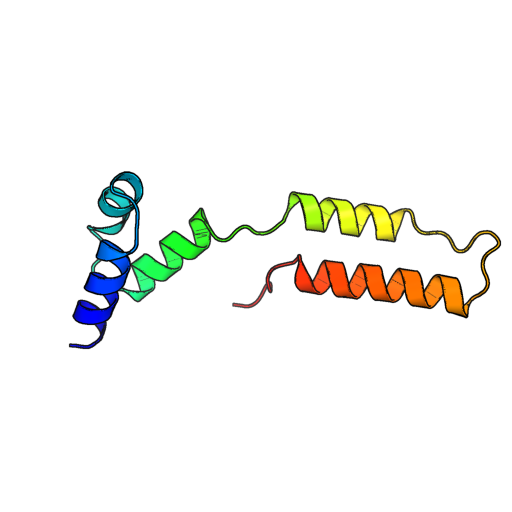0 3.506 1.00 65.81 82 ASP A O 1
ATOM 683 N N . CYS A 1 83 ? -0.477 -5.174 2.640 1.00 55.34 83 CYS A N 1
ATOM 684 C CA . CYS A 1 83 ? -0.481 -5.733 1.304 1.00 55.34 83 CYS A CA 1
ATOM 685 C C . CYS A 1 83 ? 0.352 -7.002 1.362 1.00 55.34 83 CYS A C 1
ATOM 687 O O . CYS A 1 83 ? 1.574 -6.888 1.346 1.00 55.34 83 CYS A O 1
ATOM 689 N N . ALA A 1 84 ? -0.339 -8.138 1.474 1.00 50.84 84 ALA A N 1
ATOM 690 C CA . ALA A 1 84 ? 0.141 -9.495 1.335 1.00 50.84 84 ALA A CA 1
ATOM 691 C C . ALA A 1 84 ? 1.672 -9.561 1.337 1.00 50.84 84 ALA A C 1
ATOM 693 O O . ALA A 1 84 ? 2.314 -9.434 0.289 1.00 50.84 84 ALA A O 1
ATOM 694 N N . GLU A 1 85 ? 2.263 -9.784 2.512 1.00 50.16 85 GLU A N 1
ATOM 695 C CA . GLU A 1 85 ? 3.520 -10.520 2.571 1.00 50.16 85 GLU A CA 1
ATOM 696 C C . GLU A 1 85 ? 3.262 -11.899 1.938 1.00 50.16 85 GLU A C 1
ATOM 698 O O . GLU A 1 85 ? 2.919 -12.880 2.589 1.00 50.16 85 GLU A O 1
ATOM 703 N N . THR A 1 86 ? 3.276 -11.957 0.612 1.00 39.94 86 THR A N 1
ATOM 704 C CA . THR A 1 86 ? 3.241 -13.172 -0.203 1.00 39.94 86 THR A CA 1
ATOM 705 C C . THR A 1 86 ? 3.711 -12.751 -1.595 1.00 39.94 86 THR A C 1
ATOM 707 O O . THR A 1 86 ? 2.972 -12.145 -2.363 1.00 39.94 86 THR A O 1
ATOM 710 N N . CYS A 1 87 ? 5.028 -12.781 -1.799 1.00 40.00 87 CYS A N 1
ATOM 711 C CA . CYS A 1 87 ? 5.760 -13.883 -2.445 1.00 40.00 87 CYS A CA 1
ATOM 712 C C . CYS A 1 87 ? 5.869 -13.699 -3.964 1.00 40.00 87 CYS A C 1
ATOM 714 O O . CYS A 1 87 ? 4.830 -13.702 -4.655 1.00 40.00 87 CYS A O 1
#

Nearest PDB structures (foldseek):
  5lmf-assembly1_A  TM=5.804E-01  e=6.987E+00  Saccharomyces cerevisiae

Secondary structure (DSSP, 8-state):
-HHHHHHHHHHHHS-HHHHHHHTT-S-HHHHHHHHHHHH----HHHHHHHHHHHHH---TTS-HHHHHHHHHHHHHHHHHHS-----

Radius of gyration: 20.23 Å; Cα contacts (8 Å, |Δi|>4): 47; chains: 1; bounding box: 36×24×59 Å

pLDDT: mean 87.76, std 12.81, range [39.94, 97.38]

Foldseek 3Di:
DVFVVLLVVLLVVDDPVLNVVLVPDPGSVVSVVVCCVPVVPLVVVVLVVLVVCLVPQDCPPPDPVVSVVVNVVSVVVNVVSRPDPDD

Organism: Noccaea caerulescens (NCBI:txid107243)

InterPro domains:
  IPR005162 Retrotransposon-derived protein PEG10, N-terminal capsid-like domain [PF03732] (7-79)

Solvent-accessible surface area (backbone atoms only — not comparable to full-atom values): 5139 Å² total; per-residue (Å²): 114,67,53,64,52,53,33,51,50,57,54,70,73,46,55,78,75,55,32,68,74,49,65,80,54,92,44,38,67,58,40,49,50,53,49,40,73,74,66,53,73,60,38,56,74,55,30,51,51,41,50,52,50,58,74,66,62,70,58,84,90,56,55,70,68,63,41,51,51,54,54,50,52,49,49,55,52,30,61,67,33,44,64,64,97,66,133

Sequence (87 aa):
RCNSMVKSWLLNSVSKQIYKSILRFNDASEIWKDLLTRFHITNLPRSYQLSQQIWSLQQGSTDLATYYTKLKTLWDELDGADCAETC